Protein AF-A0A7S3AHE4-F1 (afdb_monomer_lite)

Secondary structure (DSSP, 8-state):
---HHHHHHHHHHHTT-S-EEEEEEEES-HHHHHHHHHHHHHHHHHHHHHTT--EEEEEEEES-HHHHHHHHHHH-SBTTB--SEEEEE--TTTTT-HHHHHHHHHHHHHHHHTT-EEEEESSGGG---

Foldseek 3Di:
DDLLLQLLVVLVVQVLHDADEAEDEDEDDCVVCVVVQVVVLVVVVVSCVVNSHHYHYYYHYDNDRLVVLLVCQVVAADVPGHAQEDEDEDDPPVVPDVSSVVSVVSNVVSCVVVNHHYHYDYPSVVHDD

InterPro domains:
  IPR004842 SLC12A transporter family [PTHR11827] (1-126)
  IPR018491 SLC12A transporter, C-terminal [PF03522] (4-122)

Sequence (129 aa):
MHQPGLLHLLGELKGARGISIISTAIEGSLIEKAGVQLEIERKLREHRDKHGIRGFTQVVMCEDISSALDSLLQTAGLGGLGPNTVMTAWPTSWQTNIQGAERMRQIIMSAHAFNMALILIKGHETWPV

pLDDT: mean 90.28, std 8.17, range [48.44, 97.44]

Organism: NCBI:txid156174

Radius of gyration: 14.5 Å; chains: 1; bounding box: 36×34×35 Å

Structure (mmCIF, N/CA/C/O backbone):
data_AF-A0A7S3AHE4-F1
#
_entry.id   AF-A0A7S3AHE4-F1
#
loop_
_atom_site.group_PDB
_atom_site.id
_atom_site.type_symbol
_atom_site.label_atom_id
_atom_site.label_alt_id
_atom_site.label_comp_id
_atom_site.label_asym_id
_atom_site.label_entity_id
_atom_site.label_seq_id
_atom_site.pdbx_PDB_ins_code
_atom_site.Cartn_x
_atom_site.Cartn_y
_atom_site.Cartn_z
_atom_site.occupancy
_atom_site.B_iso_or_equiv
_atom_site.auth_seq_id
_atom_site.auth_comp_id
_atom_site.auth_asym_id
_atom_site.auth_atom_id
_atom_site.pdbx_PDB_model_num
ATOM 1 N N . MET A 1 1 ? 0.499 9.802 -9.104 1.00 48.44 1 MET A N 1
ATOM 2 C CA . MET A 1 1 ? -0.834 9.214 -8.846 1.00 48.44 1 MET A CA 1
ATOM 3 C C . MET A 1 1 ? -1.819 9.652 -9.913 1.00 48.44 1 MET A C 1
ATOM 5 O O . MET A 1 1 ? -2.580 10.590 -9.709 1.00 48.44 1 MET A O 1
ATOM 9 N N . HIS A 1 2 ? -1.782 9.006 -11.072 1.00 54.66 2 HIS A N 1
ATOM 10 C CA . HIS A 1 2 ? -2.848 9.147 -12.057 1.00 54.66 2 HIS A CA 1
ATOM 11 C C . HIS A 1 2 ? -2.938 7.826 -12.818 1.00 54.66 2 HIS A C 1
ATOM 13 O O . HIS A 1 2 ? -2.271 7.632 -13.824 1.00 54.66 2 HIS A O 1
ATOM 19 N N . GLN A 1 3 ? -3.688 6.876 -12.258 1.00 67.44 3 GLN A N 1
ATOM 20 C CA . GLN A 1 3 ? -4.047 5.623 -12.930 1.00 67.44 3 GLN A CA 1
ATOM 21 C C . GLN A 1 3 ? -5.575 5.492 -12.935 1.00 67.44 3 GLN A C 1
ATOM 23 O O . GLN A 1 3 ? -6.125 4.620 -12.264 1.00 67.44 3 GLN A O 1
ATOM 28 N N . PRO A 1 4 ? -6.285 6.402 -13.627 1.00 67.94 4 PRO A N 1
ATOM 29 C CA . PRO A 1 4 ? -7.744 6.452 -13.585 1.00 67.94 4 PRO A CA 1
ATOM 30 C C . PRO A 1 4 ? -8.389 5.163 -14.130 1.00 67.94 4 PRO A C 1
ATOM 32 O O . PRO A 1 4 ? -9.412 4.731 -13.604 1.00 67.94 4 PRO A O 1
ATOM 35 N N . GLY A 1 5 ? -7.732 4.474 -15.074 1.00 81.81 5 GLY A N 1
ATOM 36 C CA . GLY A 1 5 ? -8.173 3.166 -15.574 1.00 81.81 5 GLY A CA 1
ATOM 37 C C . GLY A 1 5 ? -8.243 2.073 -14.498 1.00 81.81 5 GLY A C 1
ATOM 38 O O . GLY A 1 5 ? -9.126 1.222 -14.548 1.00 81.81 5 GLY A O 1
ATOM 39 N N . LEU A 1 6 ? -7.377 2.122 -13.475 1.00 87.69 6 LEU A N 1
ATOM 40 C CA . LEU A 1 6 ? -7.374 1.133 -12.391 1.00 87.69 6 LEU A CA 1
ATOM 41 C C . LEU A 1 6 ? -8.616 1.266 -11.500 1.00 87.69 6 LEU A C 1
ATOM 43 O O . LEU A 1 6 ? -9.235 0.267 -11.139 1.00 87.69 6 LEU A O 1
ATOM 47 N N . LEU A 1 7 ? -8.990 2.501 -11.155 1.00 88.94 7 LEU A N 1
ATOM 48 C CA . LEU A 1 7 ? -10.172 2.770 -10.334 1.00 88.94 7 LEU A CA 1
ATOM 49 C C . LEU A 1 7 ? -11.465 2.553 -11.115 1.00 88.94 7 LEU A C 1
ATOM 51 O O . LEU A 1 7 ? -12.417 2.012 -10.562 1.00 88.94 7 LEU A O 1
ATOM 55 N N . HIS A 1 8 ? -11.484 2.908 -12.400 1.00 88.12 8 HIS A N 1
ATOM 56 C CA . HIS A 1 8 ? -12.607 2.594 -13.275 1.00 88.12 8 HIS A CA 1
ATOM 57 C C . HIS A 1 8 ? -12.865 1.078 -13.317 1.00 88.12 8 HIS A C 1
ATOM 59 O O . HIS A 1 8 ? -13.959 0.632 -12.978 1.00 88.12 8 HIS A O 1
ATOM 65 N N . LEU A 1 9 ? -11.834 0.270 -13.595 1.00 88.81 9 LEU A N 1
ATOM 66 C CA . LEU A 1 9 ? -11.954 -1.190 -13.593 1.00 88.81 9 LEU A CA 1
ATOM 67 C C . LEU A 1 9 ? -12.357 -1.751 -12.220 1.00 88.81 9 LEU A C 1
ATOM 69 O O . LEU A 1 9 ? -13.156 -2.682 -12.152 1.00 88.81 9 LEU A O 1
ATOM 73 N N . LEU A 1 10 ? -11.841 -1.186 -11.120 1.00 91.06 10 LEU A N 1
ATOM 74 C CA . LEU A 1 10 ? -12.275 -1.577 -9.776 1.00 91.06 10 LEU A CA 1
ATOM 75 C C . LEU A 1 10 ? -13.781 -1.356 -9.587 1.00 91.06 10 LEU A C 1
ATOM 77 O O . LEU A 1 10 ? -14.455 -2.217 -9.024 1.00 91.06 10 LEU A O 1
ATOM 81 N N . GLY A 1 11 ? -14.298 -0.212 -10.040 1.00 89.38 11 GLY A N 1
ATOM 82 C CA . GLY A 1 11 ? -15.724 0.110 -9.995 1.00 89.38 11 GLY A CA 1
ATOM 83 C C . GLY A 1 11 ? -16.567 -0.940 -10.717 1.00 89.38 11 GLY A C 1
ATOM 84 O O . GLY A 1 11 ? -17.482 -1.508 -10.114 1.00 89.38 11 GLY A O 1
ATOM 85 N N . GLU A 1 12 ? -16.186 -1.271 -11.953 1.00 89.44 12 GLU A N 1
ATOM 86 C CA . GLU A 1 12 ? -16.856 -2.279 -12.784 1.00 89.44 12 GLU A CA 1
ATOM 87 C C . GLU A 1 12 ? -16.813 -3.679 -12.151 1.00 89.44 12 GLU A C 1
ATOM 89 O O . GLU A 1 12 ? -17.844 -4.336 -12.011 1.00 89.44 12 GLU A O 1
ATOM 94 N N . LEU A 1 13 ? -15.642 -4.120 -11.674 1.00 88.38 13 LEU A N 1
ATOM 95 C CA . LEU A 1 13 ? -15.476 -5.434 -11.038 1.00 88.38 13 LEU A CA 1
ATOM 96 C C . LEU A 1 13 ? -16.317 -5.586 -9.769 1.00 88.38 13 LEU A C 1
ATOM 98 O O . LEU A 1 13 ? -16.807 -6.673 -9.459 1.00 88.38 13 LEU A O 1
ATOM 102 N N . LYS A 1 14 ? -16.460 -4.507 -8.995 1.00 89.06 14 LYS A N 1
ATOM 103 C CA . LYS A 1 14 ? -17.236 -4.532 -7.754 1.00 89.06 14 LYS A CA 1
ATOM 104 C C . LYS A 1 14 ? -18.728 -4.346 -8.004 1.00 89.06 14 LYS A C 1
ATOM 106 O O . LYS A 1 14 ? -19.506 -4.770 -7.149 1.00 89.06 14 LYS A O 1
ATOM 111 N N . GLY A 1 15 ? -19.140 -3.715 -9.108 1.00 83.94 15 GLY A N 1
ATOM 112 C CA . GLY A 1 15 ? -20.549 -3.468 -9.437 1.00 83.94 15 GLY A CA 1
ATOM 113 C C . GLY A 1 15 ? -21.315 -2.796 -8.291 1.00 83.94 15 GLY A C 1
ATOM 114 O O . GLY A 1 15 ? -22.417 -3.221 -7.943 1.00 83.94 15 GLY A O 1
ATOM 115 N N . ALA A 1 16 ? -20.677 -1.831 -7.616 1.00 73.62 16 ALA A N 1
ATOM 116 C CA . ALA A 1 16 ? -21.1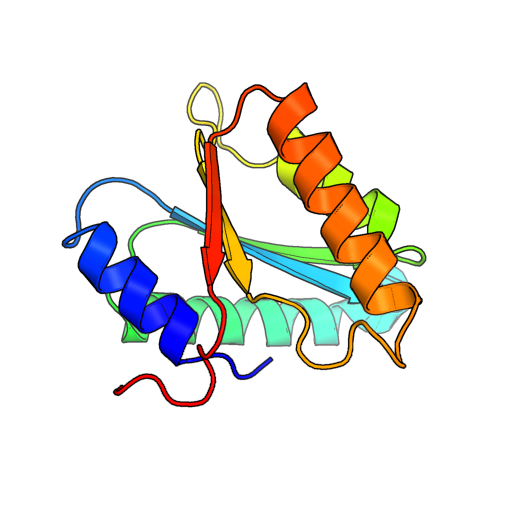59 -1.166 -6.397 1.00 73.62 16 ALA A CA 1
ATOM 117 C C . ALA A 1 16 ? -21.464 -2.096 -5.195 1.00 73.62 16 ALA A C 1
ATOM 119 O O . ALA A 1 16 ? -22.163 -1.705 -4.256 1.00 73.62 16 ALA A O 1
ATOM 120 N N . ARG A 1 17 ? -20.930 -3.324 -5.175 1.00 85.06 17 ARG A N 1
ATOM 121 C CA . ARG A 1 17 ? -21.077 -4.304 -4.085 1.00 85.06 17 ARG A CA 1
ATOM 122 C C . ARG A 1 17 ? -19.757 -4.546 -3.354 1.00 85.06 17 ARG A C 1
ATOM 124 O O . ARG A 1 17 ? -18.671 -4.307 -3.867 1.00 85.06 17 ARG A O 1
ATOM 131 N N . GLY A 1 18 ? -19.849 -5.036 -2.117 1.00 87.88 18 GLY A N 1
ATOM 132 C CA . GLY A 1 18 ? -18.690 -5.226 -1.240 1.00 87.88 18 GLY A CA 1
ATOM 133 C C . GLY A 1 18 ? -18.034 -3.915 -0.788 1.00 87.88 18 GLY A C 1
ATOM 134 O O . GLY A 1 18 ? -18.616 -2.839 -0.949 1.00 87.88 18 GLY A O 1
ATOM 135 N N . ILE A 1 19 ? -16.849 -4.055 -0.191 1.00 91.56 19 ILE A N 1
ATOM 136 C CA . ILE A 1 19 ? -15.994 -2.987 0.339 1.00 91.56 19 ILE A CA 1
ATOM 137 C C . ILE A 1 19 ? -14.613 -3.140 -0.311 1.00 91.56 19 ILE A C 1
ATOM 139 O O . ILE A 1 19 ? -14.137 -4.266 -0.466 1.00 91.56 19 ILE A O 1
ATOM 143 N N . SER A 1 20 ? -13.996 -2.024 -0.691 1.00 93.50 20 SER A N 1
ATOM 144 C CA . SER A 1 20 ? -12.638 -1.960 -1.238 1.00 93.50 20 SER A CA 1
ATOM 145 C C . SER A 1 20 ? -11.768 -1.017 -0.407 1.00 93.50 20 SER A C 1
ATOM 147 O O . SER A 1 20 ? -12.261 -0.035 0.147 1.00 93.50 20 SER A O 1
ATOM 149 N N . ILE A 1 21 ? -10.470 -1.298 -0.330 1.00 94.25 21 ILE A N 1
ATOM 150 C CA . ILE A 1 21 ? -9.487 -0.418 0.309 1.00 94.25 21 ILE A CA 1
ATOM 151 C C . ILE A 1 21 ? -8.563 0.090 -0.794 1.00 94.25 21 ILE A C 1
ATOM 153 O O . ILE A 1 21 ? -7.940 -0.712 -1.487 1.00 94.25 21 ILE A O 1
ATOM 157 N N . ILE A 1 22 ? -8.506 1.407 -0.987 1.00 94.62 22 ILE A N 1
ATOM 158 C CA . ILE A 1 22 ? -7.604 2.042 -1.952 1.00 94.62 22 ILE A CA 1
ATOM 159 C C . ILE A 1 22 ? -6.443 2.637 -1.169 1.00 94.62 22 ILE A C 1
ATOM 161 O O . ILE A 1 22 ? -6.611 3.621 -0.448 1.00 94.62 22 ILE A O 1
ATOM 165 N N . SER A 1 23 ? -5.266 2.040 -1.302 1.00 94.56 23 SER A N 1
ATOM 166 C CA . SER A 1 23 ? -4.104 2.421 -0.512 1.00 94.56 23 SER A CA 1
ATOM 167 C C . SER A 1 23 ? -2.896 2.797 -1.355 1.00 94.56 23 SER A C 1
ATOM 169 O O . SER A 1 23 ? -2.800 2.489 -2.543 1.00 94.56 23 SER A O 1
ATOM 171 N N . THR A 1 24 ? -1.969 3.512 -0.728 1.00 94.81 24 THR A N 1
ATOM 172 C CA . THR A 1 24 ? -0.699 3.909 -1.331 1.00 94.81 24 THR A CA 1
ATOM 173 C C . THR A 1 24 ? 0.368 4.113 -0.262 1.00 94.81 24 THR A C 1
ATOM 175 O O . THR A 1 24 ? 0.077 4.544 0.854 1.00 94.81 24 THR A O 1
ATOM 178 N N . ALA A 1 25 ? 1.620 3.876 -0.641 1.00 94.88 25 ALA A N 1
ATOM 179 C CA . ALA A 1 25 ? 2.791 4.243 0.143 1.00 94.88 25 ALA A CA 1
ATOM 180 C C . ALA A 1 25 ? 3.502 5.440 -0.503 1.00 94.88 25 ALA A C 1
ATOM 182 O O . ALA A 1 25 ? 3.521 5.565 -1.732 1.00 94.88 25 ALA A O 1
ATOM 183 N N . ILE A 1 26 ? 4.056 6.329 0.317 1.00 94.50 26 ILE A N 1
ATOM 184 C CA . ILE A 1 26 ? 4.738 7.549 -0.119 1.00 94.50 26 ILE A CA 1
ATOM 185 C C . ILE A 1 26 ? 6.040 7.689 0.648 1.00 94.50 26 ILE A C 1
ATOM 187 O O . ILE A 1 26 ? 6.064 7.609 1.873 1.00 94.50 26 ILE A O 1
ATOM 191 N N . GLU A 1 27 ? 7.111 7.963 -0.088 1.00 94.25 27 GLU A N 1
ATOM 192 C CA . GLU A 1 27 ? 8.428 8.129 0.503 1.00 94.25 27 GLU A CA 1
ATOM 193 C C . GLU A 1 27 ? 8.557 9.458 1.271 1.00 94.25 27 GLU A C 1
ATOM 195 O O . GLU A 1 27 ? 8.358 10.552 0.721 1.00 94.25 27 GLU A O 1
ATOM 200 N N . GLY A 1 28 ? 8.908 9.377 2.552 1.00 94.12 28 GLY A N 1
ATOM 201 C CA . GLY A 1 28 ? 9.268 10.518 3.386 1.00 94.12 28 GLY A CA 1
ATOM 202 C C . GLY A 1 28 ? 8.872 10.389 4.856 1.00 94.12 28 GLY A C 1
ATOM 203 O O . GLY A 1 28 ? 8.089 9.526 5.245 1.00 94.12 28 GLY A O 1
ATOM 204 N N . SER A 1 29 ? 9.390 11.318 5.662 1.00 94.12 29 SER A N 1
ATOM 205 C CA . SER A 1 29 ? 9.087 11.430 7.090 1.00 94.12 29 SER A CA 1
ATOM 206 C C . SER A 1 29 ? 7.641 11.873 7.325 1.00 94.12 29 SER A C 1
ATOM 208 O O . SER A 1 29 ? 7.201 12.907 6.815 1.00 94.12 29 SER A O 1
ATOM 210 N N . LEU A 1 30 ? 6.902 11.109 8.135 1.00 91.56 30 LEU A N 1
ATOM 211 C CA . LEU A 1 30 ? 5.532 11.446 8.528 1.00 91.56 30 LEU A CA 1
ATOM 212 C C . LEU A 1 30 ? 5.472 12.760 9.318 1.00 91.56 30 LEU A C 1
ATOM 214 O O . LEU A 1 30 ? 4.580 13.568 9.081 1.00 91.56 30 LEU A O 1
ATOM 218 N N . ILE A 1 31 ? 6.424 12.973 10.231 1.00 94.88 31 ILE A N 1
ATOM 219 C CA . ILE A 1 31 ? 6.458 14.151 11.111 1.00 94.88 31 ILE A CA 1
ATOM 220 C C . ILE A 1 31 ? 6.602 15.428 10.277 1.00 94.88 31 ILE A C 1
ATOM 222 O O . ILE A 1 31 ? 5.938 16.425 10.541 1.00 94.88 31 ILE A O 1
ATOM 226 N N . GLU A 1 32 ? 7.426 15.379 9.232 1.00 94.88 32 GLU A N 1
ATOM 227 C CA . GLU A 1 32 ? 7.696 16.533 8.373 1.00 94.88 32 GLU A CA 1
ATOM 228 C C . GLU A 1 32 ? 6.624 16.730 7.294 1.00 94.88 32 GLU A C 1
ATOM 230 O O . GLU A 1 32 ? 6.292 17.860 6.938 1.00 94.88 32 GLU A O 1
ATOM 235 N N . LYS A 1 33 ? 6.073 15.635 6.752 1.00 93.62 33 LYS A N 1
ATOM 236 C CA . LYS A 1 33 ? 5.193 15.657 5.571 1.00 93.62 33 LYS A CA 1
ATOM 237 C C . LYS A 1 33 ? 3.738 15.284 5.868 1.00 93.62 33 LYS A C 1
ATOM 239 O O . LYS A 1 33 ? 2.999 14.947 4.942 1.00 93.62 33 LYS A O 1
ATOM 244 N N . ALA A 1 34 ? 3.281 15.397 7.116 1.00 94.94 34 ALA A N 1
ATOM 245 C CA . ALA A 1 34 ? 1.895 15.100 7.500 1.00 94.94 34 ALA A CA 1
ATOM 246 C C . ALA A 1 34 ? 0.857 15.855 6.643 1.00 94.94 34 ALA A C 1
ATOM 248 O O . ALA A 1 34 ? -0.134 15.274 6.208 1.00 94.94 34 ALA A O 1
ATOM 249 N N . GLY A 1 35 ? 1.111 17.130 6.319 1.00 96.38 35 GLY A N 1
ATOM 250 C CA . GLY A 1 35 ? 0.226 17.909 5.444 1.00 96.38 35 GLY A CA 1
ATOM 251 C C . GLY A 1 35 ? 0.105 17.334 4.025 1.00 96.38 35 GLY A C 1
ATOM 252 O O . GLY A 1 35 ? -0.979 17.331 3.446 1.00 96.38 35 GLY A O 1
ATOM 253 N N . VAL A 1 36 ? 1.196 16.783 3.482 1.00 95.25 36 VAL A N 1
ATOM 254 C CA . VAL A 1 36 ? 1.205 16.128 2.162 1.00 95.25 36 VAL A CA 1
ATOM 255 C C . VAL A 1 36 ? 0.427 14.815 2.209 1.00 95.25 36 VAL A C 1
ATOM 257 O O . VAL A 1 36 ? -0.353 14.536 1.298 1.00 95.25 36 VAL A O 1
ATOM 260 N N . GLN A 1 37 ? 0.597 14.035 3.281 1.00 96.12 37 GLN A N 1
ATOM 261 C CA . GLN A 1 37 ? -0.156 12.800 3.505 1.00 96.12 37 GLN A CA 1
ATOM 262 C C . GLN A 1 37 ? -1.665 13.077 3.504 1.00 96.12 37 GLN A C 1
ATOM 264 O O . GLN A 1 37 ? -2.396 12.435 2.749 1.00 96.12 37 GLN A O 1
ATOM 269 N N . LEU A 1 38 ? -2.114 14.080 4.268 1.00 96.44 38 LEU A N 1
ATOM 270 C CA . LEU A 1 38 ? -3.531 14.434 4.390 1.00 96.44 38 LEU A CA 1
ATOM 271 C C . LEU A 1 38 ? -4.133 14.890 3.058 1.00 96.44 38 LEU A C 1
ATOM 273 O O . LEU A 1 38 ? -5.262 14.526 2.724 1.00 96.44 38 LEU A O 1
ATOM 277 N N . GLU A 1 39 ? -3.376 15.664 2.282 1.00 96.50 39 GLU A N 1
ATOM 278 C CA . GLU A 1 39 ? -3.811 16.144 0.972 1.00 96.50 39 GLU A CA 1
ATOM 279 C C . GLU A 1 39 ? -3.951 15.003 -0.046 1.00 96.50 39 GLU A C 1
ATOM 281 O O . GLU A 1 39 ? -4.895 14.973 -0.840 1.00 96.50 39 GLU A O 1
ATOM 286 N N . ILE A 1 40 ? -3.038 14.033 -0.025 1.00 95.75 40 ILE A N 1
ATOM 287 C CA . ILE A 1 40 ? -3.104 12.873 -0.920 1.00 95.75 40 ILE A CA 1
ATOM 288 C C . ILE A 1 40 ? -4.234 11.932 -0.512 1.00 95.75 40 ILE A C 1
ATOM 290 O O . ILE A 1 40 ? -4.968 11.434 -1.363 1.00 95.75 40 ILE A O 1
ATOM 294 N N . GLU A 1 41 ? -4.422 11.750 0.787 1.00 95.94 41 GLU A N 1
ATOM 295 C CA . GLU A 1 41 ? -5.510 10.973 1.360 1.00 95.94 41 GLU A CA 1
ATOM 296 C C . GLU A 1 41 ? -6.879 11.594 1.001 1.00 95.94 41 GLU A C 1
ATOM 298 O O . GLU A 1 41 ? -7.802 10.885 0.594 1.00 95.94 41 GLU A O 1
ATOM 303 N N . ARG A 1 42 ? -7.005 12.931 1.033 1.00 96.88 42 ARG A N 1
ATOM 304 C CA . ARG A 1 42 ? -8.193 13.649 0.532 1.00 96.88 42 ARG A CA 1
ATOM 305 C C . ARG A 1 42 ? -8.427 13.386 -0.956 1.00 96.88 42 ARG A C 1
ATOM 307 O O . ARG A 1 42 ? -9.537 13.018 -1.333 1.00 96.88 42 ARG A O 1
ATOM 314 N N . LYS A 1 43 ? -7.390 13.516 -1.789 1.00 95.44 43 LYS A N 1
ATOM 315 C CA . LYS A 1 43 ? -7.488 13.243 -3.231 1.00 95.44 43 LYS A CA 1
ATOM 316 C C . LYS A 1 43 ? -7.911 11.805 -3.508 1.00 95.44 43 LYS A C 1
ATOM 318 O O . LYS A 1 43 ? -8.745 11.584 -4.379 1.00 95.44 43 LYS A O 1
ATOM 323 N N . LEU A 1 44 ? -7.377 10.826 -2.783 1.00 94.31 44 LEU A N 1
ATOM 324 C CA . LEU A 1 44 ? -7.779 9.428 -2.938 1.00 94.31 44 LEU A CA 1
ATOM 325 C C . LEU A 1 44 ? -9.259 9.215 -2.620 1.00 94.31 44 LEU A C 1
ATOM 327 O O . LEU A 1 44 ? -9.931 8.510 -3.373 1.00 94.31 44 LEU A O 1
ATOM 331 N N . ARG A 1 45 ? -9.788 9.857 -1.569 1.00 95.62 45 ARG A N 1
ATOM 332 C CA . ARG A 1 45 ? -11.227 9.806 -1.257 1.00 95.62 45 ARG A CA 1
ATOM 333 C C . ARG A 1 45 ? -12.076 10.390 -2.376 1.00 95.62 45 ARG A C 1
ATOM 335 O O . ARG A 1 45 ? -13.047 9.766 -2.783 1.00 95.62 45 ARG A O 1
ATOM 342 N N . GLU A 1 46 ? -11.675 11.530 -2.924 1.00 94.81 46 GLU A N 1
ATOM 343 C CA . GLU A 1 46 ? -12.386 12.151 -4.047 1.00 94.81 46 GLU A CA 1
ATOM 344 C C . GLU A 1 46 ? -12.414 11.244 -5.280 1.00 94.81 46 GLU A C 1
ATOM 346 O O . GLU A 1 46 ? -13.455 11.103 -5.918 1.00 94.81 46 GLU A O 1
ATOM 351 N N . HIS A 1 47 ? -11.302 10.574 -5.597 1.00 91.81 47 HIS A N 1
ATOM 352 C CA . HIS A 1 47 ? -11.263 9.620 -6.706 1.00 91.81 47 HIS A CA 1
ATOM 353 C C . HIS A 1 47 ? -12.122 8.382 -6.422 1.00 91.81 47 HIS A C 1
ATOM 355 O O . HIS A 1 47 ? -12.855 7.940 -7.304 1.00 91.81 47 HIS A O 1
ATOM 361 N N . ARG A 1 48 ? -12.081 7.841 -5.198 1.00 92.56 48 ARG A N 1
ATOM 362 C CA . ARG A 1 48 ? -12.953 6.738 -4.769 1.00 92.56 48 ARG A CA 1
ATOM 363 C C . ARG A 1 48 ? -14.426 7.084 -5.006 1.00 92.56 48 ARG A C 1
ATOM 365 O O . ARG A 1 48 ? -15.141 6.305 -5.637 1.00 92.56 48 ARG A O 1
ATOM 372 N N . ASP A 1 49 ? -14.849 8.250 -4.521 1.00 92.50 49 ASP A N 1
ATOM 373 C CA . ASP A 1 49 ? -16.244 8.694 -4.563 1.00 92.50 49 ASP A CA 1
ATOM 374 C C . ASP A 1 49 ? -16.684 8.997 -5.999 1.00 92.50 49 ASP A C 1
ATOM 376 O O . ASP A 1 49 ? -17.760 8.570 -6.417 1.00 92.50 49 ASP A O 1
ATOM 380 N N . LYS A 1 50 ? -15.814 9.631 -6.799 1.00 91.00 50 LYS A N 1
ATOM 381 C CA . LYS A 1 50 ? -16.047 9.882 -8.229 1.00 91.00 50 LYS A CA 1
ATOM 382 C C . LYS A 1 50 ? -16.298 8.594 -9.022 1.00 91.00 50 LYS A C 1
ATOM 384 O O . LYS A 1 50 ? -17.113 8.604 -9.938 1.00 91.00 50 LYS A O 1
ATOM 389 N N . HIS A 1 51 ? -15.612 7.503 -8.682 1.00 88.88 51 HIS A N 1
ATOM 390 C CA . HIS A 1 51 ? -15.778 6.200 -9.333 1.00 88.88 51 HIS A CA 1
ATOM 391 C C . HIS A 1 51 ? -16.858 5.316 -8.675 1.00 88.88 51 HIS A C 1
ATOM 393 O O . HIS A 1 51 ? -16.984 4.146 -9.028 1.00 88.88 51 HIS A O 1
ATOM 399 N N . GLY A 1 52 ? -17.635 5.835 -7.713 1.00 89.50 52 GLY A N 1
ATOM 400 C CA . GLY A 1 52 ? -18.710 5.083 -7.051 1.00 89.50 52 GLY A CA 1
ATOM 401 C C . GLY A 1 52 ? -18.223 3.880 -6.232 1.00 89.50 52 GLY A C 1
ATOM 402 O O . GLY A 1 52 ? -18.985 2.946 -5.970 1.00 89.50 52 GLY A O 1
ATOM 403 N N . ILE A 1 53 ? -16.948 3.871 -5.834 1.00 92.00 53 ILE A N 1
ATOM 404 C CA . ILE A 1 53 ? -16.330 2.747 -5.129 1.00 92.00 53 ILE A CA 1
ATOM 405 C C . ILE A 1 53 ? -16.664 2.854 -3.641 1.00 92.00 53 ILE A C 1
ATOM 407 O O . ILE A 1 53 ? -16.365 3.847 -2.985 1.00 92.00 53 ILE A O 1
ATOM 411 N N . ARG A 1 54 ? -17.241 1.802 -3.058 1.00 92.38 54 ARG A N 1
ATOM 412 C CA . ARG A 1 54 ? -17.517 1.771 -1.615 1.00 92.38 54 ARG A CA 1
ATOM 413 C C . ARG A 1 54 ? -16.308 1.263 -0.839 1.00 92.38 54 ARG A C 1
ATOM 415 O O . ARG A 1 54 ? -15.793 0.186 -1.134 1.00 92.38 54 ARG A O 1
ATOM 422 N N . GLY A 1 55 ? -15.916 1.993 0.202 1.00 92.00 55 GLY A N 1
ATOM 423 C CA . GLY A 1 55 ? -14.919 1.549 1.172 1.00 92.00 55 GLY A CA 1
ATOM 424 C C . GLY A 1 55 ? -13.974 2.656 1.615 1.00 92.00 55 GLY A C 1
ATOM 425 O O . GLY A 1 55 ? -14.387 3.808 1.743 1.00 92.00 55 GLY A O 1
ATOM 426 N N . PHE A 1 56 ? -12.721 2.311 1.883 1.00 92.31 56 PHE A N 1
ATOM 427 C CA . PHE A 1 56 ? -11.785 3.164 2.617 1.00 92.31 56 PHE A CA 1
ATOM 428 C C . PHE A 1 56 ? -10.566 3.530 1.780 1.00 92.31 56 PHE A C 1
ATOM 430 O O . PHE A 1 56 ? -10.256 2.885 0.778 1.00 92.31 56 PHE A O 1
ATOM 437 N N . THR A 1 57 ? -9.881 4.578 2.210 1.00 94.56 57 THR A N 1
ATOM 438 C CA . THR A 1 57 ? -8.611 5.027 1.647 1.00 94.56 57 THR A CA 1
ATOM 439 C C . THR A 1 57 ? -7.547 5.000 2.733 1.00 94.56 57 THR A C 1
ATOM 441 O O . THR A 1 57 ? -7.871 5.157 3.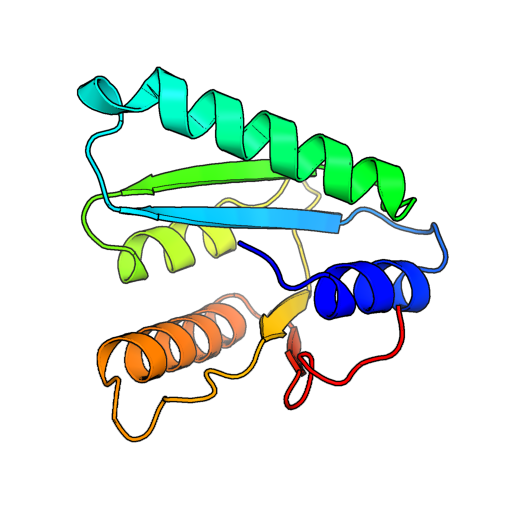911 1.00 94.56 57 THR A O 1
ATOM 444 N N . GLN A 1 58 ? -6.302 4.722 2.349 1.00 93.94 58 GLN A N 1
ATOM 445 C CA . GLN A 1 58 ? -5.189 4.664 3.293 1.00 93.94 58 GLN A CA 1
ATOM 446 C C . GLN A 1 58 ? -3.870 5.085 2.638 1.00 93.94 58 GLN A C 1
ATOM 448 O O . GLN A 1 58 ? -3.343 4.399 1.763 1.00 93.94 58 GLN A O 1
ATOM 453 N N . VAL A 1 59 ? -3.295 6.186 3.107 1.00 95.69 59 VAL A N 1
ATOM 454 C CA . VAL A 1 59 ? -1.958 6.647 2.720 1.00 95.69 59 VAL A CA 1
ATOM 455 C C . VAL A 1 59 ? -0.968 6.414 3.852 1.00 95.69 59 VAL A C 1
ATOM 457 O O . VAL A 1 59 ? -1.141 6.947 4.950 1.00 95.69 59 VAL A O 1
ATOM 460 N N . VAL A 1 60 ? 0.109 5.6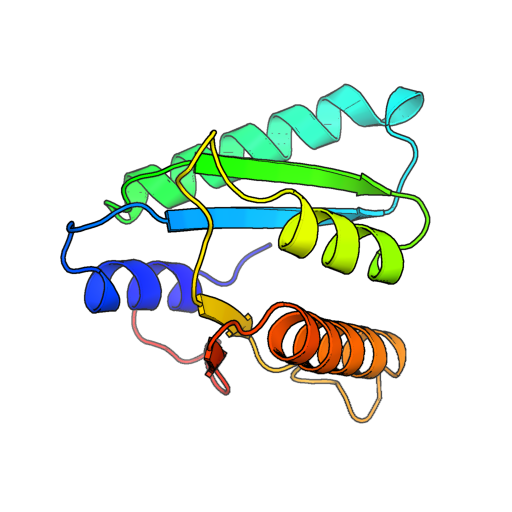86 3.561 1.00 95.31 60 VAL A N 1
ATOM 461 C CA . VAL A 1 60 ? 1.224 5.450 4.488 1.00 95.31 60 VAL A CA 1
ATOM 462 C C . VAL A 1 60 ? 2.448 6.247 4.042 1.00 95.31 60 VAL A C 1
ATOM 464 O O . VAL A 1 60 ? 2.853 6.176 2.883 1.00 95.31 60 VAL A O 1
ATOM 467 N N . MET A 1 61 ? 3.037 6.999 4.972 1.00 95.69 61 MET A N 1
ATOM 468 C CA . MET A 1 61 ? 4.349 7.630 4.801 1.00 95.69 61 MET A CA 1
ATOM 469 C C . MET A 1 61 ? 5.427 6.676 5.313 1.00 95.69 61 MET A C 1
ATOM 471 O O . MET A 1 61 ? 5.272 6.108 6.394 1.00 95.69 61 MET A O 1
ATOM 475 N N . CYS A 1 62 ? 6.503 6.496 4.557 1.00 94.94 62 CYS A N 1
ATOM 476 C CA . CYS A 1 62 ? 7.566 5.554 4.894 1.00 94.94 62 CYS A CA 1
ATOM 477 C C . CYS A 1 62 ? 8.909 5.977 4.301 1.00 94.94 62 CYS A C 1
ATOM 479 O O . CYS A 1 62 ? 8.950 6.658 3.284 1.00 94.94 62 CYS A O 1
ATOM 481 N N . GLU A 1 63 ? 10.015 5.525 4.880 1.00 93.31 63 GLU A N 1
ATOM 482 C CA . GLU A 1 63 ? 11.344 5.690 4.270 1.00 93.31 63 GLU A CA 1
ATOM 483 C C . GLU A 1 63 ? 11.640 4.579 3.254 1.00 93.31 63 GLU A C 1
ATOM 485 O O . GLU A 1 63 ? 12.226 4.838 2.211 1.00 93.31 63 GLU A O 1
ATOM 490 N N . ASP A 1 64 ? 11.150 3.361 3.507 1.00 93.25 64 ASP A N 1
ATOM 491 C CA . ASP A 1 64 ? 11.194 2.246 2.561 1.00 93.25 64 ASP A CA 1
ATOM 492 C C . ASP A 1 64 ? 9.782 1.853 2.116 1.00 93.25 64 ASP A C 1
ATOM 494 O O . ASP A 1 64 ? 8.940 1.419 2.908 1.00 93.25 64 ASP A O 1
ATOM 498 N N . ILE A 1 65 ? 9.536 1.975 0.813 1.00 94.12 65 ILE A N 1
ATOM 499 C CA . ILE A 1 65 ? 8.242 1.642 0.218 1.00 94.12 65 ILE A CA 1
ATOM 500 C C . ILE A 1 65 ? 7.984 0.132 0.232 1.00 94.12 65 ILE A C 1
ATOM 502 O O . ILE A 1 65 ? 6.827 -0.273 0.306 1.00 94.12 65 ILE A O 1
ATOM 506 N N . SER A 1 66 ? 9.018 -0.708 0.201 1.00 93.56 66 SER A N 1
ATOM 507 C CA . SER A 1 66 ? 8.841 -2.167 0.185 1.00 93.56 66 SER A CA 1
ATOM 508 C C . SER A 1 66 ? 8.211 -2.647 1.494 1.00 93.56 66 SER A C 1
ATOM 510 O O . SER A 1 66 ? 7.161 -3.287 1.477 1.00 93.56 66 SER A O 1
ATOM 512 N N . SER A 1 67 ? 8.772 -2.223 2.627 1.00 93.25 67 SER A N 1
ATOM 513 C CA . SER A 1 67 ? 8.236 -2.508 3.964 1.00 93.25 67 SER A CA 1
ATOM 514 C C . SER A 1 67 ? 6.842 -1.903 4.182 1.00 93.25 67 SER A C 1
ATOM 516 O O . SER A 1 67 ? 5.989 -2.483 4.860 1.00 93.25 67 SER A O 1
ATOM 518 N N . ALA A 1 68 ? 6.570 -0.739 3.585 1.00 95.50 68 ALA A N 1
ATOM 519 C CA . ALA A 1 68 ? 5.253 -0.118 3.661 1.00 95.50 68 ALA A CA 1
ATOM 520 C C . ALA A 1 68 ? 4.187 -0.889 2.874 1.00 95.50 68 ALA A C 1
ATOM 522 O O . ALA A 1 68 ? 3.047 -0.965 3.325 1.00 95.50 68 ALA A O 1
ATOM 523 N N . LEU A 1 69 ? 4.538 -1.481 1.727 1.00 95.06 69 LEU A N 1
ATOM 524 C CA . LEU A 1 69 ? 3.626 -2.342 0.969 1.00 95.06 69 LEU A CA 1
ATOM 525 C C . LEU A 1 69 ? 3.224 -3.573 1.786 1.00 95.06 69 LEU A C 1
ATOM 527 O O . LEU A 1 69 ? 2.038 -3.889 1.851 1.00 95.06 69 LEU A O 1
ATOM 531 N N . ASP A 1 70 ? 4.170 -4.207 2.477 1.00 95.19 70 ASP A N 1
ATOM 532 C CA . ASP A 1 70 ? 3.863 -5.324 3.376 1.00 95.19 70 ASP A CA 1
ATOM 533 C C . ASP A 1 70 ? 2.947 -4.890 4.513 1.00 95.19 70 ASP A C 1
ATOM 535 O O . ASP A 1 70 ? 1.935 -5.535 4.775 1.00 95.19 70 ASP A O 1
ATOM 539 N N . SER A 1 71 ? 3.257 -3.748 5.132 1.00 94.62 71 SER A N 1
ATOM 540 C CA . SER A 1 71 ? 2.452 -3.179 6.214 1.00 94.62 71 SER A CA 1
ATOM 541 C C . SER A 1 71 ? 1.024 -2.887 5.753 1.00 94.62 71 SER A C 1
ATOM 543 O O . SER A 1 71 ? 0.071 -3.179 6.475 1.00 94.62 71 SER A O 1
ATOM 545 N N . LEU A 1 72 ? 0.850 -2.357 4.540 1.00 94.50 72 LEU A N 1
ATOM 546 C CA . LEU A 1 72 ? -0.464 -2.130 3.944 1.00 94.50 72 LEU A CA 1
ATOM 547 C C . LEU A 1 72 ? -1.232 -3.441 3.770 1.00 94.50 72 LEU A C 1
ATOM 549 O O . LEU A 1 72 ? -2.388 -3.509 4.166 1.00 94.50 72 LEU A O 1
ATOM 553 N N . LEU A 1 73 ? -0.615 -4.486 3.216 1.00 93.31 73 LEU A N 1
ATOM 554 C CA . LEU A 1 73 ? -1.283 -5.776 3.009 1.00 93.31 73 LEU A CA 1
ATOM 555 C C . LEU A 1 73 ? -1.601 -6.483 4.337 1.00 93.31 73 LEU A C 1
ATOM 557 O O . LEU A 1 73 ? -2.675 -7.060 4.479 1.00 93.31 73 LEU A O 1
ATOM 561 N N . GLN A 1 74 ? -0.694 -6.405 5.310 1.00 91.94 74 GLN A N 1
ATOM 562 C CA . GLN A 1 74 ? -0.816 -7.046 6.619 1.00 91.94 74 GLN A CA 1
ATOM 563 C C . GLN A 1 74 ? -1.879 -6.390 7.506 1.00 91.94 74 GLN A C 1
ATOM 565 O O . GLN A 1 74 ? -2.556 -7.075 8.271 1.00 91.94 74 GLN A O 1
ATOM 570 N N . THR A 1 75 ? -1.984 -5.060 7.455 1.00 91.88 75 THR A N 1
ATOM 571 C CA . THR A 1 75 ? -2.839 -4.279 8.366 1.00 91.88 75 THR A CA 1
ATOM 572 C C . THR A 1 75 ? -4.123 -3.779 7.715 1.00 91.88 75 THR A C 1
ATOM 574 O O . THR A 1 75 ? -4.980 -3.230 8.408 1.00 91.88 75 THR A O 1
ATOM 577 N N . ALA A 1 76 ? -4.288 -3.970 6.401 1.00 90.31 76 ALA A N 1
ATOM 578 C CA . ALA A 1 76 ? -5.515 -3.609 5.710 1.00 90.31 76 ALA A CA 1
ATOM 579 C C . ALA A 1 76 ? -6.705 -4.397 6.264 1.00 90.31 76 ALA A C 1
ATOM 581 O O . ALA A 1 76 ? -6.732 -5.627 6.262 1.00 90.31 76 ALA A O 1
ATOM 582 N N . GLY A 1 77 ? -7.734 -3.664 6.674 1.00 85.31 77 GLY A N 1
ATOM 583 C CA . GLY A 1 77 ? -8.975 -4.236 7.166 1.00 85.31 77 GLY A CA 1
ATOM 584 C C . GLY A 1 77 ? -9.541 -3.471 8.353 1.00 85.31 77 GLY A C 1
ATOM 585 O O . GLY A 1 77 ? -8.945 -2.522 8.856 1.00 85.31 77 GLY A O 1
ATOM 586 N N . LEU A 1 78 ? -10.727 -3.883 8.790 1.00 81.88 78 LEU A N 1
ATOM 587 C CA . LEU A 1 78 ? -11.386 -3.382 9.992 1.00 81.88 78 LEU A CA 1
ATOM 588 C C . LEU A 1 78 ? -12.013 -4.563 10.738 1.00 81.88 78 LEU A C 1
ATOM 590 O O . LEU A 1 78 ? -13.009 -5.138 10.293 1.00 81.88 78 LEU A O 1
ATOM 594 N N . GLY A 1 79 ? -11.432 -4.930 11.882 1.00 82.69 79 GLY A N 1
ATOM 595 C CA . GLY A 1 79 ? -11.883 -6.083 12.665 1.00 82.69 79 GLY A CA 1
ATOM 596 C C . GLY A 1 79 ? -11.783 -7.386 11.864 1.00 82.69 79 GLY A C 1
ATOM 597 O O . GLY A 1 79 ? -10.725 -7.706 11.337 1.00 82.69 79 GLY A O 1
ATOM 598 N N . GLY A 1 80 ? -12.887 -8.130 11.748 1.00 79.75 80 GLY A N 1
ATOM 599 C CA . GLY A 1 80 ? -12.940 -9.375 10.966 1.00 79.75 80 GLY A CA 1
ATOM 600 C C . GLY A 1 80 ? -12.986 -9.189 9.442 1.00 79.75 80 GLY A C 1
ATOM 601 O O . GLY A 1 80 ? -13.037 -10.178 8.716 1.00 79.75 80 GLY A O 1
ATOM 602 N N . LEU A 1 81 ? -13.010 -7.947 8.944 1.00 84.31 81 LEU A N 1
ATOM 603 C CA . LEU A 1 81 ? -13.056 -7.645 7.513 1.00 84.31 81 LEU A CA 1
ATOM 604 C C . LEU A 1 81 ? -11.653 -7.316 6.998 1.00 84.31 81 LEU A C 1
ATOM 606 O O . LEU A 1 81 ? -11.192 -6.191 7.169 1.00 84.31 81 LEU A O 1
ATOM 610 N N . GLY A 1 82 ? -11.008 -8.277 6.338 1.00 88.75 82 GLY A N 1
ATOM 611 C CA . GLY A 1 82 ? -9.751 -8.087 5.605 1.00 88.75 82 GLY A CA 1
ATOM 612 C C . GLY A 1 82 ? -9.942 -8.231 4.089 1.00 88.75 82 GLY A C 1
ATOM 613 O O . GLY A 1 82 ? -10.909 -8.866 3.648 1.00 88.75 82 GLY A O 1
ATOM 614 N N . PRO A 1 83 ? -9.059 -7.642 3.264 1.00 92.62 83 PRO A N 1
ATOM 615 C CA . PRO A 1 83 ? -9.061 -7.904 1.834 1.00 92.62 83 PRO A CA 1
ATOM 616 C C . PRO A 1 83 ? -8.718 -9.375 1.567 1.00 92.62 83 PRO A C 1
ATOM 618 O O . PRO A 1 83 ? -7.904 -9.980 2.253 1.00 92.62 83 PRO A O 1
ATOM 621 N N . ASN A 1 84 ? -9.330 -9.946 0.534 1.00 94.00 84 ASN A N 1
ATOM 622 C CA . ASN A 1 84 ? -8.992 -11.280 0.024 1.00 94.00 84 ASN A CA 1
ATOM 623 C C . ASN A 1 84 ? -8.296 -11.223 -1.345 1.00 94.00 84 ASN A C 1
ATOM 625 O O . ASN A 1 84 ? -7.932 -12.255 -1.900 1.00 94.00 84 ASN A O 1
ATOM 629 N N . T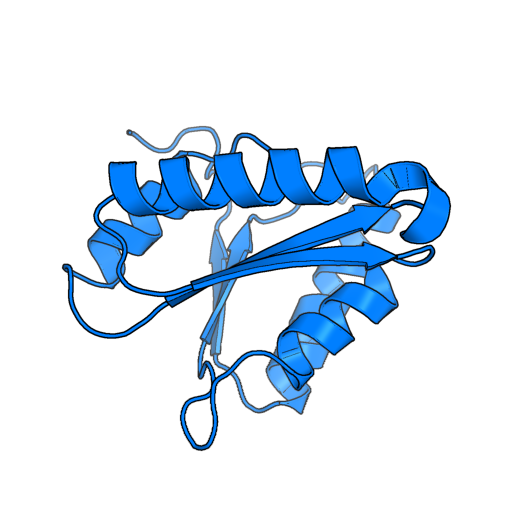HR A 1 85 ? -8.172 -10.021 -1.912 1.00 95.69 85 THR A N 1
ATOM 630 C CA . THR A 1 85 ? -7.640 -9.778 -3.250 1.00 95.69 85 THR A CA 1
ATOM 631 C C . THR A 1 85 ? -6.844 -8.481 -3.246 1.00 95.69 85 THR A C 1
ATOM 633 O O . THR A 1 85 ? -7.348 -7.447 -2.805 1.00 95.69 85 THR A O 1
ATOM 636 N N . VAL A 1 86 ? -5.631 -8.528 -3.786 1.00 96.38 86 VAL A N 1
ATOM 637 C CA . VAL A 1 86 ? -4.800 -7.363 -4.092 1.00 96.38 86 VAL A CA 1
ATOM 638 C C . VAL A 1 86 ? -4.920 -7.069 -5.583 1.00 96.38 86 VAL A C 1
ATOM 640 O O . VAL A 1 86 ? -4.799 -7.968 -6.412 1.00 96.38 86 VAL A O 1
ATOM 643 N N . MET A 1 87 ? -5.151 -5.807 -5.939 1.00 95.12 87 MET A N 1
ATOM 644 C CA . MET A 1 87 ? -5.194 -5.359 -7.330 1.00 95.12 87 MET A CA 1
ATOM 645 C C . MET A 1 87 ? -4.211 -4.210 -7.532 1.00 95.12 87 MET A C 1
ATOM 647 O O . MET A 1 87 ? -4.247 -3.232 -6.789 1.00 95.12 87 MET A O 1
ATOM 651 N N . THR A 1 88 ? -3.335 -4.316 -8.530 1.00 94.12 88 THR A N 1
ATOM 652 C CA . THR A 1 88 ? -2.347 -3.272 -8.835 1.00 94.12 88 THR A CA 1
ATOM 653 C C . THR A 1 88 ? -1.967 -3.261 -10.317 1.00 94.12 88 THR A C 1
ATOM 655 O O . THR A 1 88 ? -2.243 -4.202 -11.067 1.00 94.12 88 THR A O 1
ATOM 658 N N . ALA A 1 89 ? -1.340 -2.176 -10.760 1.00 92.12 89 ALA A N 1
ATOM 659 C CA . ALA A 1 89 ? -0.847 -2.033 -12.120 1.00 92.12 89 ALA A CA 1
ATOM 660 C C . ALA A 1 89 ? 0.503 -2.737 -12.318 1.00 92.12 89 ALA A C 1
ATOM 662 O O . ALA A 1 89 ? 1.367 -2.739 -11.440 1.00 92.12 89 ALA A O 1
ATOM 663 N N . TRP A 1 90 ? 0.715 -3.283 -13.516 1.00 90.81 90 TRP A N 1
ATOM 664 C CA . TRP A 1 90 ? 2.021 -3.782 -13.935 1.00 90.81 90 TRP A CA 1
ATOM 665 C C . TRP A 1 90 ? 3.028 -2.623 -14.073 1.00 90.81 90 TRP A C 1
ATOM 667 O O . TRP A 1 90 ? 2.694 -1.613 -14.701 1.00 90.81 90 TRP A O 1
ATOM 677 N N . PRO A 1 91 ? 4.266 -2.742 -13.556 1.00 90.06 91 PRO A N 1
ATOM 678 C CA . PRO A 1 91 ? 5.297 -1.725 -13.733 1.00 90.06 91 PRO A CA 1
ATOM 679 C C . PRO A 1 91 ? 5.729 -1.659 -15.203 1.00 90.06 91 PRO A C 1
ATOM 681 O O . PRO A 1 91 ? 6.388 -2.564 -15.708 1.00 90.06 91 PRO A O 1
ATOM 684 N N . THR A 1 92 ? 5.387 -0.585 -15.911 1.00 84.56 92 THR A N 1
ATOM 685 C CA . THR A 1 92 ? 5.687 -0.424 -17.348 1.00 84.56 92 THR A CA 1
ATOM 686 C C . THR A 1 92 ? 7.187 -0.389 -17.643 1.00 84.56 92 THR A C 1
ATOM 688 O O . THR A 1 92 ? 7.637 -1.014 -18.600 1.00 84.56 92 THR A O 1
ATOM 691 N N . SER A 1 93 ? 7.976 0.244 -16.774 1.00 86.06 93 SER A N 1
ATOM 692 C CA . SER A 1 93 ? 9.430 0.400 -16.934 1.00 86.06 93 SER A CA 1
ATOM 693 C C . SER A 1 93 ? 10.256 -0.611 -16.132 1.00 86.06 93 SER A C 1
ATOM 695 O O . SER A 1 93 ? 11.387 -0.315 -15.768 1.00 86.06 93 SER A O 1
ATOM 697 N N . TRP A 1 94 ? 9.726 -1.795 -15.816 1.00 85.81 94 TRP A N 1
ATOM 698 C CA . TRP A 1 94 ? 10.406 -2.778 -14.950 1.00 85.81 94 TRP A CA 1
ATOM 699 C C . TRP A 1 94 ? 11.799 -3.209 -15.436 1.00 85.81 94 TRP A C 1
ATOM 701 O O . TRP A 1 94 ? 12.639 -3.582 -14.627 1.00 85.81 94 TRP A O 1
ATOM 711 N N . GLN A 1 95 ? 12.058 -3.128 -16.744 1.00 87.25 95 GLN A N 1
ATOM 712 C CA . GLN A 1 95 ? 13.356 -3.475 -17.334 1.00 87.25 95 GLN A CA 1
ATOM 713 C C . GLN A 1 95 ? 14.445 -2.435 -17.042 1.00 87.25 95 GLN A C 1
ATOM 715 O O . GLN A 1 95 ? 15.623 -2.775 -17.018 1.00 87.25 95 GLN A O 1
ATOM 720 N N . THR A 1 96 ? 14.067 -1.172 -16.831 1.00 91.25 96 THR A N 1
ATOM 721 C CA . THR A 1 96 ? 14.999 -0.057 -16.593 1.00 91.25 96 THR A CA 1
ATOM 722 C C . THR A 1 96 ? 14.898 0.505 -15.175 1.00 91.25 96 THR A C 1
ATOM 724 O O . THR A 1 96 ? 15.833 1.133 -14.691 1.00 91.25 96 THR A O 1
ATOM 727 N N . ASN A 1 97 ? 13.786 0.251 -14.483 1.00 89.56 97 ASN A N 1
ATOM 728 C CA . ASN A 1 97 ? 13.534 0.637 -13.103 1.00 89.56 97 ASN A CA 1
ATOM 729 C C . ASN A 1 97 ? 13.487 -0.606 -12.203 1.00 89.56 97 ASN A C 1
ATOM 731 O O . ASN A 1 97 ? 12.417 -1.169 -11.945 1.00 89.56 97 ASN A O 1
ATOM 735 N N . ILE A 1 98 ? 14.658 -0.984 -11.687 1.00 90.12 98 ILE A N 1
ATOM 736 C CA . ILE A 1 98 ? 14.833 -2.125 -10.777 1.00 90.12 98 ILE A CA 1
ATOM 737 C C . ILE A 1 98 ? 13.955 -1.974 -9.529 1.00 90.12 98 ILE A C 1
ATOM 739 O O . ILE A 1 98 ? 13.326 -2.936 -9.103 1.00 90.12 98 ILE A O 1
ATOM 743 N N . GLN A 1 99 ? 13.827 -0.762 -8.976 1.00 89.56 99 GLN A N 1
ATOM 744 C CA . GLN A 1 99 ? 13.003 -0.539 -7.783 1.00 89.56 99 GLN A CA 1
ATOM 745 C C . GLN A 1 99 ? 11.521 -0.832 -8.043 1.00 89.56 99 GLN A C 1
ATOM 747 O O . GLN A 1 99 ? 10.836 -1.380 -7.184 1.00 89.56 99 GLN A O 1
ATOM 752 N N . GLY A 1 100 ? 11.011 -0.484 -9.227 1.00 89.81 100 GLY A N 1
ATOM 753 C CA . GLY A 1 100 ? 9.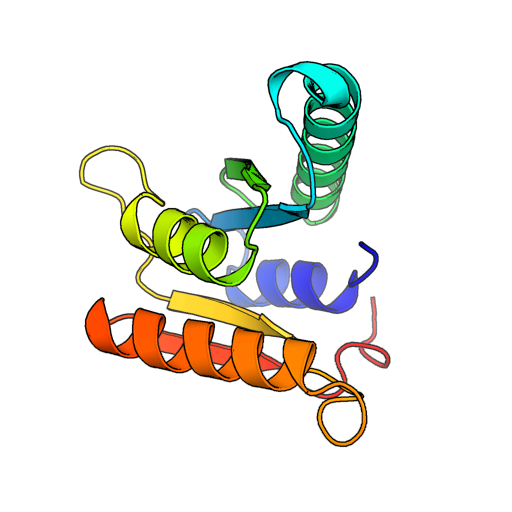643 -0.818 -9.628 1.00 89.81 100 GLY A CA 1
ATOM 754 C C . GLY A 1 100 ? 9.425 -2.328 -9.753 1.00 89.81 100 GLY A C 1
ATOM 755 O O . GLY A 1 100 ? 8.384 -2.834 -9.332 1.00 89.81 100 GLY A O 1
ATOM 756 N N . ALA A 1 101 ? 10.418 -3.049 -10.284 1.00 91.44 101 ALA A N 1
ATOM 757 C CA . ALA A 1 101 ? 10.394 -4.506 -10.367 1.00 91.44 101 ALA A CA 1
ATOM 758 C C . ALA A 1 101 ? 10.436 -5.162 -8.976 1.00 91.44 101 ALA A C 1
ATOM 760 O O . ALA A 1 101 ? 9.629 -6.048 -8.703 1.00 91.44 101 ALA A O 1
ATOM 761 N N . GLU A 1 102 ? 11.294 -4.683 -8.071 1.00 92.81 102 GLU A N 1
ATOM 762 C CA . GLU A 1 102 ? 11.374 -5.190 -6.695 1.00 92.81 102 GLU A CA 1
ATOM 763 C C . GLU A 1 102 ? 10.087 -4.944 -5.908 1.00 92.81 102 GLU A C 1
ATOM 765 O O . GLU A 1 102 ? 9.600 -5.845 -5.232 1.00 92.81 102 GLU A O 1
ATOM 770 N N . ARG A 1 103 ? 9.459 -3.771 -6.056 1.00 93.44 103 ARG A N 1
ATOM 771 C CA . ARG A 1 103 ? 8.153 -3.497 -5.431 1.00 93.44 103 ARG A CA 1
ATOM 772 C C . ARG A 1 103 ? 7.064 -4.430 -5.956 1.00 93.44 103 ARG A C 1
ATOM 774 O O . ARG A 1 103 ? 6.246 -4.911 -5.180 1.00 93.44 103 ARG A O 1
ATOM 781 N N . MET A 1 104 ? 7.060 -4.718 -7.260 1.00 94.56 104 MET A N 1
ATOM 782 C CA . MET A 1 104 ? 6.135 -5.698 -7.837 1.00 94.56 104 MET A CA 1
ATOM 783 C C . MET A 1 104 ? 6.398 -7.104 -7.287 1.00 94.56 104 MET A C 1
ATOM 785 O O . MET A 1 104 ? 5.459 -7.785 -6.877 1.00 94.56 104 MET A O 1
ATOM 789 N N . ARG A 1 105 ? 7.668 -7.520 -7.207 1.00 95.12 105 ARG A N 1
ATOM 790 C CA . ARG A 1 105 ? 8.057 -8.790 -6.583 1.00 95.12 105 ARG A CA 1
ATOM 791 C C . ARG A 1 105 ? 7.568 -8.856 -5.135 1.00 95.12 105 ARG A C 1
ATOM 793 O O . ARG A 1 105 ? 6.991 -9.869 -4.751 1.00 95.12 105 ARG A O 1
ATOM 800 N N . GLN A 1 106 ? 7.735 -7.781 -4.367 1.00 95.69 106 GLN A N 1
ATOM 801 C CA . GLN A 1 106 ? 7.278 -7.700 -2.982 1.00 95.69 106 GLN A CA 1
ATOM 802 C C . GLN A 1 106 ? 5.763 -7.900 -2.875 1.00 95.69 106 GLN A C 1
ATOM 804 O O . GLN A 1 106 ? 5.316 -8.761 -2.127 1.00 95.69 106 GLN A O 1
ATOM 809 N N . ILE A 1 107 ? 4.971 -7.198 -3.694 1.00 96.50 107 ILE A N 1
ATOM 810 C CA . ILE A 1 107 ? 3.507 -7.353 -3.714 1.00 96.50 107 ILE A CA 1
ATOM 811 C C . ILE A 1 107 ? 3.102 -8.798 -4.032 1.00 96.50 107 ILE A C 1
ATOM 813 O O . ILE A 1 107 ? 2.210 -9.331 -3.375 1.00 96.50 107 ILE A O 1
ATOM 817 N N . ILE A 1 108 ? 3.752 -9.441 -5.010 1.00 96.69 108 ILE A N 1
ATOM 818 C CA . ILE A 1 108 ? 3.470 -10.838 -5.380 1.00 96.69 108 ILE A CA 1
ATOM 819 C C . ILE A 1 108 ? 3.741 -11.776 -4.200 1.00 96.69 108 ILE A C 1
ATOM 821 O O . ILE A 1 108 ? 2.891 -12.601 -3.858 1.00 96.69 108 ILE A O 1
ATOM 825 N N . MET A 1 109 ? 4.909 -11.640 -3.570 1.00 97.00 109 MET A N 1
ATOM 826 C CA . MET A 1 109 ? 5.311 -12.488 -2.448 1.00 97.00 109 MET A CA 1
ATOM 827 C C . MET A 1 109 ? 4.393 -12.294 -1.240 1.00 97.00 109 MET A C 1
ATOM 829 O O . MET A 1 109 ? 3.948 -13.275 -0.647 1.00 97.00 109 MET A O 1
ATOM 833 N N . SER A 1 110 ? 4.053 -11.049 -0.913 1.00 96.31 110 SER A N 1
ATOM 834 C CA . SER A 1 110 ? 3.194 -10.727 0.225 1.00 96.31 110 SER A CA 1
ATOM 835 C C . SER A 1 110 ? 1.751 -11.164 -0.015 1.00 96.31 110 SER A C 1
ATOM 837 O O . SER A 1 110 ? 1.152 -11.781 0.862 1.00 96.31 110 SER A O 1
ATOM 839 N N . ALA A 1 111 ? 1.200 -10.965 -1.217 1.00 96.50 111 ALA A N 1
ATOM 840 C CA . ALA A 1 111 ? -0.126 -11.484 -1.556 1.00 96.50 111 ALA A CA 1
ATOM 841 C C . ALA A 1 111 ? -0.197 -13.013 -1.403 1.00 96.50 111 ALA A C 1
ATOM 843 O O . ALA A 1 111 ? -1.149 -13.524 -0.814 1.00 96.50 111 ALA A O 1
ATOM 844 N N . HIS A 1 112 ? 0.836 -13.735 -1.852 1.00 96.69 112 HIS A N 1
ATOM 845 C CA . HIS A 1 112 ? 0.927 -15.181 -1.661 1.00 96.69 112 HIS A CA 1
ATOM 846 C C . HIS A 1 112 ? 1.008 -15.572 -0.177 1.00 96.69 112 HIS A C 1
ATOM 848 O O . HIS A 1 112 ? 0.244 -16.428 0.269 1.00 96.69 112 HIS A O 1
ATOM 854 N N . ALA A 1 113 ? 1.885 -14.926 0.598 1.00 96.00 113 ALA A N 1
ATOM 855 C CA . ALA A 1 113 ? 2.085 -15.223 2.017 1.00 96.00 113 ALA A CA 1
ATOM 856 C C . ALA A 1 113 ? 0.814 -15.010 2.860 1.00 96.00 113 ALA A C 1
ATOM 858 O O . ALA A 1 113 ? 0.542 -15.782 3.777 1.00 96.00 113 ALA A O 1
ATOM 859 N N . PHE A 1 114 ? 0.012 -14.000 2.519 1.00 93.00 114 PHE A N 1
ATOM 860 C CA . PHE A 1 114 ? -1.259 -13.694 3.182 1.00 93.00 114 PHE A CA 1
ATOM 861 C C . PHE A 1 114 ? -2.474 -14.394 2.543 1.00 93.00 114 PHE A C 1
ATOM 863 O O . PHE A 1 114 ? -3.611 -14.076 2.885 1.00 93.00 114 PHE A O 1
ATOM 870 N N . ASN A 1 115 ? -2.255 -15.356 1.636 1.00 94.25 115 ASN A N 1
ATOM 871 C CA . ASN A 1 115 ? -3.302 -16.124 0.955 1.00 94.25 115 ASN A CA 1
ATOM 872 C C . ASN A 1 115 ? -4.361 -15.237 0.263 1.00 94.25 115 ASN A C 1
ATOM 874 O O . ASN A 1 115 ? -5.562 -15.516 0.301 1.00 94.25 115 ASN A O 1
ATOM 878 N N . MET A 1 116 ? -3.909 -14.147 -0.358 1.00 96.25 116 MET A N 1
ATOM 879 C CA . MET A 1 116 ? -4.744 -13.241 -1.140 1.00 96.25 116 MET A CA 1
ATOM 880 C C . MET A 1 116 ? -4.632 -13.554 -2.632 1.00 96.25 116 MET A C 1
ATOM 882 O O . MET A 1 116 ? -3.548 -13.822 -3.154 1.00 96.25 116 MET A O 1
ATOM 886 N N . ALA A 1 117 ? -5.750 -13.452 -3.349 1.00 97.44 117 ALA A N 1
ATOM 887 C CA . ALA A 1 117 ? -5.722 -13.429 -4.805 1.00 97.44 117 ALA A CA 1
ATOM 888 C C . ALA A 1 117 ? -4.989 -12.169 -5.300 1.00 97.44 117 ALA A C 1
ATOM 890 O O . ALA A 1 117 ? -5.030 -11.122 -4.653 1.00 97.44 117 ALA A O 1
ATOM 891 N N . LEU A 1 118 ? -4.343 -12.246 -6.463 1.00 96.69 118 LEU A N 1
ATOM 892 C CA . LEU A 1 118 ? -3.636 -11.115 -7.061 1.00 96.69 118 LEU A CA 1
ATOM 893 C C . LEU A 1 118 ? -4.154 -10.845 -8.476 1.00 96.69 118 LEU A C 1
ATOM 895 O O . LEU A 1 118 ? -4.171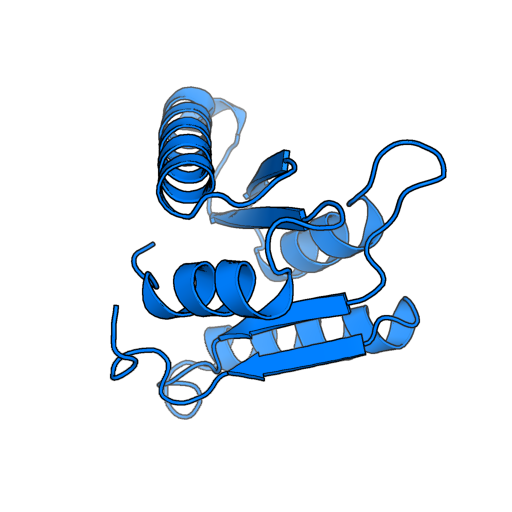 -11.740 -9.319 1.00 96.69 118 LEU A O 1
ATOM 899 N N . ILE A 1 119 ? -4.533 -9.595 -8.740 1.00 95.50 119 ILE A N 1
ATOM 900 C CA . ILE A 1 119 ? -4.921 -9.098 -10.062 1.00 95.50 119 ILE A CA 1
ATOM 901 C C . ILE A 1 119 ? -3.891 -8.056 -10.505 1.00 95.50 119 ILE A C 1
ATOM 903 O O . ILE A 1 119 ? -3.773 -6.986 -9.905 1.00 95.50 119 ILE A O 1
ATOM 907 N N . LEU A 1 120 ? -3.152 -8.369 -11.571 1.00 93.88 120 LEU A N 1
ATOM 908 C CA . LEU A 1 120 ? -2.167 -7.473 -12.177 1.00 93.88 120 LEU A CA 1
ATOM 909 C C . LEU A 1 120 ? -2.681 -6.958 -13.517 1.00 93.88 120 LEU A C 1
ATOM 911 O O . LEU A 1 120 ? -2.958 -7.745 -14.421 1.00 93.88 120 LEU A O 1
ATOM 915 N N . ILE A 1 121 ? -2.771 -5.637 -13.661 1.00 90.75 121 ILE A N 1
ATOM 916 C CA . ILE A 1 121 ? -3.297 -5.017 -14.883 1.00 90.75 121 ILE A CA 1
ATOM 917 C C . ILE A 1 121 ? -2.161 -4.372 -15.668 1.00 90.75 121 ILE A C 1
ATOM 919 O O . ILE A 1 121 ? -1.538 -3.400 -15.235 1.00 90.75 121 ILE A O 1
ATOM 923 N N . LYS A 1 122 ? -1.910 -4.906 -16.861 1.00 89.88 122 LYS A N 1
ATOM 924 C CA . LYS A 1 122 ? -0.968 -4.361 -17.842 1.00 89.88 122 LYS A CA 1
ATOM 925 C C . LYS A 1 122 ? -1.740 -3.599 -18.922 1.00 89.88 122 LYS A C 1
ATOM 927 O O . LYS A 1 122 ? -2.801 -4.057 -19.329 1.00 89.88 122 LYS A O 1
ATOM 932 N N . GLY A 1 123 ? -1.217 -2.462 -19.388 1.00 84.62 123 GLY A N 1
ATOM 933 C CA . GLY A 1 123 ? -1.909 -1.620 -20.375 1.00 84.62 123 GLY A CA 1
ATOM 934 C C . GLY A 1 123 ? -3.020 -0.749 -19.781 1.00 84.62 123 GLY A C 1
ATOM 935 O O . GLY A 1 123 ? -3.894 -0.282 -20.504 1.00 84.62 123 GLY A O 1
ATOM 936 N N . HIS A 1 124 ? -3.008 -0.528 -18.463 1.00 79.56 124 HIS A N 1
ATOM 937 C CA . HIS A 1 124 ? -3.995 0.319 -17.781 1.00 79.56 124 HIS A CA 1
ATOM 938 C C . HIS A 1 124 ? -3.949 1.781 -18.266 1.00 79.56 124 HIS A C 1
ATOM 940 O O . HIS A 1 124 ? -4.943 2.492 -18.145 1.00 79.56 124 HIS A O 1
ATOM 946 N N . GLU A 1 125 ? -2.817 2.226 -18.824 1.00 77.88 125 GLU A N 1
ATOM 947 C CA . GLU A 1 125 ? -2.657 3.550 -19.437 1.00 77.88 125 GLU A CA 1
ATOM 948 C C . GLU A 1 125 ? -3.553 3.797 -20.661 1.00 77.88 125 GLU A C 1
ATOM 950 O O . GLU A 1 125 ? -3.925 4.940 -20.907 1.00 77.88 125 GLU A O 1
ATOM 955 N N . THR A 1 126 ? -3.922 2.758 -21.415 1.00 76.38 126 THR A N 1
ATOM 956 C CA . THR A 1 126 ? -4.762 2.888 -22.621 1.00 76.38 126 THR A CA 1
ATOM 957 C C . THR A 1 126 ? -6.217 2.487 -22.376 1.00 76.38 126 THR A C 1
ATOM 959 O O . THR A 1 126 ? -6.976 2.319 -23.330 1.00 76.38 126 THR A O 1
ATOM 962 N N . TRP A 1 127 ? -6.606 2.270 -21.118 1.00 71.62 127 TRP A N 1
ATOM 963 C CA . TRP A 1 127 ? -7.949 1.807 -20.773 1.00 71.62 127 TRP A CA 1
ATOM 964 C C . TRP A 1 127 ? -8.983 2.936 -20.943 1.00 71.62 127 TRP A C 1
ATOM 966 O O . TRP A 1 127 ? -8.720 4.052 -20.486 1.00 71.62 127 TRP A O 1
ATOM 976 N N . PRO A 1 128 ? -10.148 2.682 -21.573 1.00 66.62 128 PRO A N 1
ATOM 977 C CA . PRO A 1 128 ? -11.188 3.696 -21.728 1.00 66.62 128 PRO A CA 1
ATOM 978 C C . PRO A 1 128 ? -11.769 4.080 -20.362 1.00 66.62 128 PRO A C 1
ATOM 980 O O . PRO A 1 128 ? -12.082 3.205 -19.557 1.00 66.62 128 PRO A O 1
ATOM 983 N N . VAL A 1 129 ? -11.893 5.382 -20.099 1.00 63.97 129 VAL A N 1
ATOM 984 C CA . VAL A 1 129 ? -12.411 5.939 -18.835 1.00 63.97 129 VAL A CA 1
ATOM 985 C C . VAL A 1 129 ? -13.743 6.631 -19.017 1.00 63.97 129 VAL A C 1
ATOM 987 O O . VAL A 1 129 ? -13.921 7.265 -20.081 1.00 63.97 129 VAL A O 1
#